Protein AF-A0A819P866-F1 (afdb_monomer_lite)

Foldseek 3Di:
DKDFDQVVVAPWFFDKAKDKDWQDDQVQWPFQGPWAPTINTIIDTDIDGVDPDDPVRVVVCCVVRVIDMDMDTDHDD

Secondary structure (DSSP, 8-state):
-EEE-GGG--SS--EEEEEEE-SSSGGGEESTT-EES--SSEEEE--EESSS--HHHHHHHHHHTT-EEEEEEE---

Sequence (77 aa):
MNIDTTNCSFPSTPYYFTSMAGSSGHWSLDSYTAIYFSTNISFTIYAYPSVAWSNTAMHNYSQTYKWSVNWFGISSY

Organism: NCBI:txid392033

Radius of gyration: 13.81 Å; chains: 1; bounding box: 37×18×32 Å

Structure (mmCIF, N/CA/C/O backbone):
data_AF-A0A819P866-F1
#
_entry.id   AF-A0A819P866-F1
#
loop_
_atom_site.group_PDB
_atom_site.id
_atom_site.type_symbol
_atom_site.label_atom_id
_atom_site.label_alt_id
_atom_site.label_comp_id
_atom_site.label_asym_id
_atom_site.label_entity_id
_atom_site.label_seq_id
_atom_site.pdbx_PDB_ins_code
_atom_site.Cartn_x
_atom_site.Cartn_y
_atom_site.Cartn_z
_atom_site.occupancy
_atom_site.B_iso_or_equiv
_atom_site.auth_seq_id
_atom_site.auth_comp_id
_atom_site.auth_asym_id
_atom_site.auth_atom_id
_atom_site.pdbx_PDB_model_num
ATOM 1 N N . MET A 1 1 ? 3.562 3.259 3.856 1.00 91.44 1 MET A N 1
ATOM 2 C CA . MET A 1 1 ? 2.498 4.274 3.704 1.00 91.44 1 MET A CA 1
ATOM 3 C C . MET A 1 1 ? 1.550 4.118 4.875 1.00 91.44 1 MET A C 1
ATOM 5 O O . MET A 1 1 ? 1.159 2.991 5.149 1.00 91.44 1 MET A O 1
ATOM 9 N N . ASN A 1 2 ? 1.230 5.208 5.569 1.00 96.94 2 ASN A N 1
ATOM 10 C CA . ASN A 1 2 ? 0.249 5.206 6.654 1.00 96.94 2 ASN A CA 1
ATOM 11 C C . ASN A 1 2 ? -1.063 5.788 6.123 1.00 96.94 2 ASN A C 1
ATOM 13 O O . ASN A 1 2 ? -1.042 6.873 5.541 1.00 96.94 2 ASN A O 1
ATOM 17 N N . ILE A 1 3 ? -2.164 5.060 6.278 1.00 97.19 3 ILE A N 1
ATOM 18 C CA . ILE A 1 3 ? -3.491 5.471 5.830 1.00 97.19 3 ILE A CA 1
ATOM 19 C C . ILE A 1 3 ? -4.271 5.909 7.067 1.00 97.19 3 ILE A C 1
ATOM 21 O O . ILE A 1 3 ? -4.440 5.129 8.004 1.00 97.19 3 ILE A O 1
ATOM 25 N N . ASP A 1 4 ? -4.728 7.159 7.056 1.00 97.38 4 ASP A N 1
ATOM 26 C CA . ASP A 1 4 ? -5.603 7.723 8.082 1.00 97.38 4 ASP A CA 1
ATOM 27 C C . ASP A 1 4 ? -7.067 7.446 7.723 1.00 97.38 4 ASP A C 1
ATOM 29 O O . ASP A 1 4 ? -7.521 7.712 6.608 1.00 97.38 4 ASP A O 1
ATOM 33 N N . THR A 1 5 ? -7.794 6.887 8.681 1.00 97.06 5 THR A N 1
ATOM 34 C CA . THR A 1 5 ? -9.204 6.501 8.583 1.00 97.06 5 THR A CA 1
ATOM 35 C C . THR A 1 5 ? -10.041 7.113 9.706 1.00 97.06 5 THR A C 1
ATOM 37 O O . THR A 1 5 ? -11.193 6.730 9.889 1.00 97.06 5 THR A O 1
ATOM 40 N N . THR A 1 6 ? -9.513 8.106 10.431 1.00 97.00 6 THR A N 1
ATOM 41 C CA . THR A 1 6 ? -10.205 8.796 11.535 1.00 97.00 6 THR A CA 1
ATOM 42 C C . THR A 1 6 ? -11.608 9.260 11.130 1.00 97.00 6 THR A C 1
ATOM 44 O O . THR A 1 6 ? -12.574 9.078 11.869 1.00 97.00 6 THR A O 1
ATOM 47 N N . ASN A 1 7 ? -11.755 9.766 9.901 1.00 96.12 7 ASN A N 1
ATOM 48 C CA . ASN A 1 7 ? -13.033 10.248 9.368 1.00 96.12 7 ASN A CA 1
ATOM 49 C C . ASN A 1 7 ? -14.066 9.138 9.092 1.00 96.12 7 ASN A C 1
ATOM 51 O O . ASN A 1 7 ? -15.237 9.445 8.887 1.00 96.12 7 ASN A O 1
ATOM 55 N N . CYS A 1 8 ? -13.670 7.862 9.096 1.00 94.75 8 CYS A N 1
ATOM 56 C CA . CYS A 1 8 ? -14.590 6.732 8.964 1.00 94.75 8 CYS A CA 1
ATOM 57 C C . CYS A 1 8 ? -15.305 6.390 10.278 1.00 94.75 8 CYS A C 1
ATOM 59 O O . CYS A 1 8 ? -16.310 5.687 10.236 1.00 94.75 8 CYS A O 1
ATOM 61 N N . SER A 1 9 ? -14.816 6.892 11.423 1.00 94.69 9 SER A N 1
ATOM 62 C CA . SER A 1 9 ? -15.449 6.715 12.739 1.00 94.69 9 SER A CA 1
ATOM 63 C C . SER A 1 9 ? -15.768 5.249 13.076 1.00 94.69 9 SER A C 1
ATOM 65 O O . SER A 1 9 ? -16.850 4.938 13.574 1.00 94.69 9 SER A O 1
ATOM 6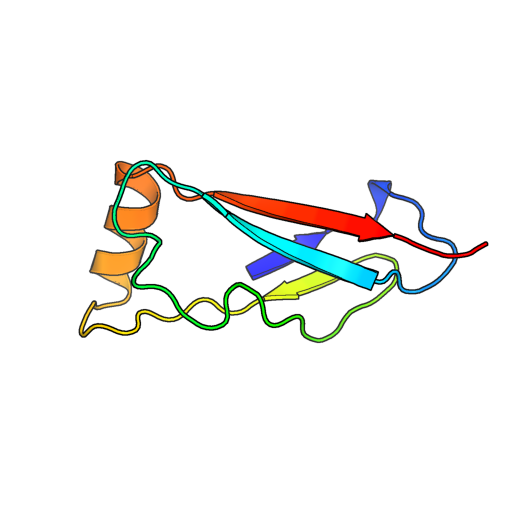7 N N . PHE A 1 10 ? -14.836 4.330 12.790 1.00 95.62 10 PHE A N 1
ATOM 68 C CA . PHE A 1 10 ? -15.034 2.914 13.096 1.00 95.62 10 PHE A CA 1
ATOM 69 C C . PHE A 1 10 ? -15.139 2.688 14.621 1.00 95.62 10 PHE A C 1
ATOM 71 O O . PHE A 1 10 ? -14.295 3.190 15.375 1.00 95.62 10 PHE A O 1
ATOM 78 N N . PRO A 1 11 ? -16.138 1.916 15.094 1.00 93.88 11 PRO A N 1
ATOM 79 C CA . PRO A 1 11 ? -16.336 1.658 16.525 1.00 93.88 11 PRO A CA 1
ATOM 80 C C . PRO A 1 11 ? -15.258 0.734 17.115 1.00 93.88 11 PRO A C 1
ATOM 82 O O . PRO A 1 11 ? -14.975 0.780 18.309 1.00 93.88 11 PRO A O 1
ATOM 85 N N . SER A 1 12 ? -14.640 -0.093 16.274 1.00 94.88 12 SER A N 1
ATOM 86 C CA . SER A 1 12 ? -13.545 -1.009 16.596 1.00 94.88 12 SER A CA 1
ATOM 87 C C . SER A 1 12 ? -12.589 -1.100 15.403 1.00 94.88 12 SER A C 1
ATOM 89 O O . SER A 1 12 ? -12.879 -0.551 14.339 1.00 94.88 12 SER A O 1
ATOM 91 N N . THR A 1 13 ? -11.437 -1.761 15.553 1.00 96.38 13 THR A N 1
ATOM 92 C CA . THR A 1 13 ? -10.511 -1.976 14.428 1.00 96.38 13 THR A CA 1
ATOM 93 C C . THR A 1 13 ? -11.216 -2.774 13.322 1.00 96.38 13 THR A C 1
ATOM 95 O O . THR A 1 13 ? -11.550 -3.938 13.552 1.00 96.38 13 THR A O 1
ATOM 98 N N . PRO A 1 14 ? -11.457 -2.192 12.133 1.00 96.50 14 PRO A N 1
ATOM 99 C CA . PRO A 1 14 ? -12.133 -2.890 11.048 1.00 96.50 14 PRO A CA 1
ATOM 100 C C . PRO A 1 14 ? -11.190 -3.882 10.359 1.00 96.50 14 PRO A C 1
ATOM 102 O O . PRO A 1 14 ? -9.962 -3.802 10.459 1.00 96.50 14 PRO A O 1
ATOM 105 N N . TYR A 1 15 ? -11.776 -4.767 9.560 1.00 96.44 15 TYR A N 1
ATOM 106 C CA . TYR A 1 15 ? -11.036 -5.495 8.540 1.00 96.44 15 TYR A CA 1
ATOM 107 C C . TYR A 1 15 ? -10.769 -4.561 7.366 1.00 96.44 15 TYR A C 1
ATOM 109 O O . TYR A 1 15 ? -11.696 -4.161 6.658 1.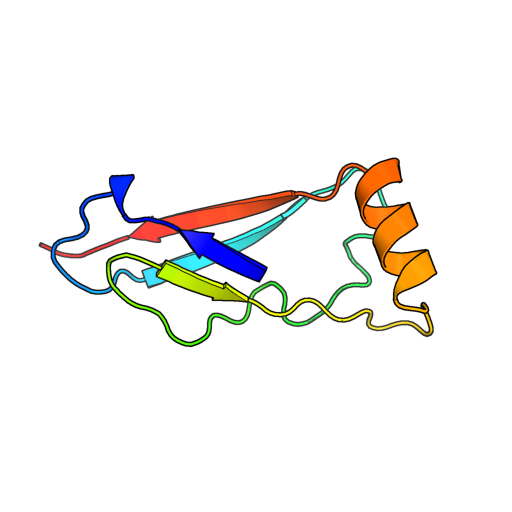00 96.44 15 TYR A O 1
ATOM 117 N N . TYR A 1 16 ? -9.504 -4.199 7.179 1.00 97.56 16 TYR A N 1
ATOM 118 C CA . TYR A 1 16 ? -9.072 -3.431 6.021 1.00 97.56 16 TYR A CA 1
ATOM 119 C C . TYR A 1 16 ? -8.761 -4.354 4.846 1.00 97.56 16 TYR A C 1
ATOM 121 O O . TYR A 1 16 ? -8.288 -5.476 5.014 1.00 97.56 16 TYR A O 1
ATOM 129 N N . PHE A 1 17 ? -8.991 -3.842 3.647 1.00 97.25 17 PHE A N 1
ATOM 130 C CA . PHE A 1 17 ? -8.605 -4.465 2.391 1.00 97.25 17 PHE A CA 1
ATOM 131 C C . PHE A 1 17 ? -7.961 -3.398 1.526 1.00 97.25 17 PHE A C 1
ATOM 133 O O . PHE A 1 17 ? -8.458 -2.271 1.457 1.00 97.25 17 PHE A O 1
ATOM 140 N N . THR A 1 18 ? -6.866 -3.744 0.861 1.00 97.69 18 THR A N 1
ATOM 141 C CA . THR A 1 18 ? -6.132 -2.810 0.011 1.00 97.69 18 THR A CA 1
ATOM 142 C C . THR A 1 18 ? -5.894 -3.393 -1.371 1.00 97.69 18 THR A C 1
ATOM 144 O O . THR A 1 18 ? -5.860 -4.604 -1.582 1.00 97.69 18 THR A O 1
ATOM 147 N N . SER A 1 19 ? -5.732 -2.500 -2.337 1.00 96.38 19 SER A N 1
ATOM 148 C CA . SER A 1 19 ? -5.279 -2.813 -3.685 1.00 96.38 19 SER A CA 1
ATOM 149 C C . SER A 1 19 ? -4.418 -1.669 -4.208 1.00 96.38 19 SER A C 1
ATOM 151 O O . SER A 1 19 ? -4.470 -0.543 -3.708 1.00 96.38 19 SER A O 1
ATOM 153 N N . MET A 1 20 ? -3.611 -1.965 -5.219 1.00 96.12 20 MET A N 1
ATOM 154 C CA . MET A 1 20 ? -2.764 -0.991 -5.889 1.00 96.12 20 MET A CA 1
ATOM 155 C C . MET A 1 20 ? -3.277 -0.814 -7.313 1.00 96.12 20 MET A C 1
ATOM 157 O O . MET A 1 20 ? -3.357 -1.781 -8.066 1.00 96.12 20 MET A O 1
ATOM 161 N N . ALA A 1 21 ? -3.631 0.415 -7.675 1.00 96.25 21 ALA A N 1
ATOM 162 C CA . ALA A 1 21 ? -4.001 0.777 -9.036 1.00 96.25 21 ALA A CA 1
ATOM 163 C C . ALA A 1 21 ? -2.934 1.678 -9.657 1.00 96.25 21 ALA A C 1
ATOM 165 O O . ALA A 1 21 ? -2.144 2.306 -8.954 1.00 96.25 21 ALA A O 1
ATOM 166 N N . GLY A 1 22 ? -2.921 1.741 -10.983 1.00 96.88 22 GLY A N 1
ATOM 167 C CA . GLY A 1 22 ? -2.026 2.581 -11.768 1.00 96.88 22 GLY A CA 1
ATOM 168 C C . GLY A 1 22 ? -2.110 2.218 -13.246 1.00 96.88 22 GLY A C 1
ATOM 169 O O . GLY A 1 22 ? -2.613 1.153 -13.598 1.00 96.88 22 GLY A O 1
ATOM 170 N N . SER A 1 23 ? -1.601 3.072 -14.130 1.00 98.00 23 SER A N 1
ATOM 171 C CA . SER A 1 23 ? -1.633 2.805 -15.576 1.00 98.00 23 SER A CA 1
ATOM 172 C C . SER A 1 23 ? -0.600 1.769 -16.037 1.00 98.00 23 SER A C 1
ATOM 174 O O . SER A 1 23 ? -0.781 1.163 -17.088 1.00 98.00 23 SER A O 1
ATOM 176 N N . SER A 1 24 ? 0.480 1.553 -15.277 1.00 96.75 24 SER A N 1
ATOM 177 C CA . SER A 1 24 ? 1.530 0.562 -15.566 1.00 96.75 24 SER A CA 1
ATOM 178 C C . SER A 1 24 ? 2.394 0.287 -14.327 1.00 96.75 24 SER A C 1
ATOM 180 O O . SER A 1 24 ? 2.293 1.025 -13.354 1.00 96.75 24 SER A O 1
ATOM 182 N N . GLY A 1 25 ? 3.224 -0.760 -14.332 1.00 94.81 25 GLY A N 1
ATOM 183 C CA . GLY A 1 25 ? 4.317 -1.027 -13.381 1.00 94.81 25 GLY A CA 1
ATOM 184 C C . GLY A 1 25 ? 3.930 -1.423 -11.950 1.00 94.81 25 GLY A C 1
ATOM 185 O O . GL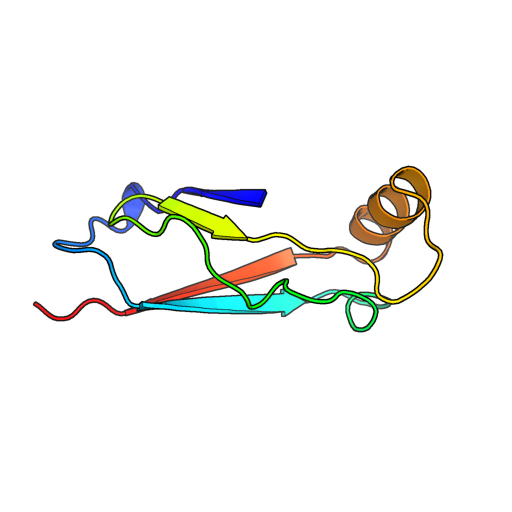Y A 1 25 ? 4.750 -1.996 -11.240 1.00 94.81 25 GLY A O 1
ATOM 186 N N . HIS A 1 26 ? 2.694 -1.164 -11.526 1.00 94.62 26 HIS A N 1
ATOM 187 C CA . HIS A 1 26 ? 2.220 -1.436 -10.166 1.00 94.62 26 HIS A CA 1
ATOM 188 C C . HIS A 1 26 ? 2.176 -2.935 -9.821 1.00 94.62 26 HIS A C 1
ATOM 190 O O . HIS A 1 26 ? 2.288 -3.290 -8.654 1.00 94.62 26 HIS A O 1
ATOM 196 N N . TRP A 1 27 ? 2.062 -3.817 -10.822 1.00 94.44 27 TRP A N 1
ATOM 197 C CA . TRP A 1 27 ? 2.123 -5.275 -10.640 1.00 94.44 27 TRP A CA 1
ATOM 198 C C . TRP A 1 27 ? 3.496 -5.775 -10.176 1.00 94.44 27 TRP A C 1
ATOM 200 O O . TRP A 1 27 ? 3.597 -6.890 -9.682 1.00 94.44 27 TRP A O 1
ATOM 210 N N . SER A 1 28 ? 4.552 -4.972 -10.342 1.00 95.81 28 SER A N 1
ATOM 211 C CA . SER A 1 28 ? 5.899 -5.292 -9.862 1.00 95.81 28 SER A CA 1
ATOM 212 C C . SER A 1 28 ? 6.116 -4.867 -8.408 1.00 95.81 28 SER A C 1
ATOM 214 O O . SER A 1 28 ? 7.258 -4.783 -7.963 1.00 95.81 28 SER A O 1
ATOM 216 N N . LEU A 1 29 ? 5.053 -4.516 -7.684 1.00 95.00 29 LEU A N 1
ATOM 217 C CA . LEU A 1 29 ? 5.100 -4.282 -6.249 1.00 95.00 29 LEU A CA 1
ATOM 218 C C . LEU A 1 29 ? 4.614 -5.526 -5.520 1.00 95.00 29 LEU A C 1
ATOM 220 O O . LEU A 1 29 ? 3.698 -6.196 -5.976 1.00 95.00 29 LEU A O 1
ATOM 224 N N . ASP A 1 30 ? 5.166 -5.761 -4.344 1.00 94.12 30 ASP A N 1
ATOM 225 C CA . ASP A 1 30 ? 4.737 -6.801 -3.422 1.00 94.12 30 ASP A CA 1
ATOM 226 C C . ASP A 1 30 ? 4.339 -6.175 -2.079 1.00 94.12 30 ASP A C 1
ATOM 228 O O . ASP A 1 30 ? 4.635 -5.010 -1.789 1.00 94.12 30 ASP A O 1
ATOM 232 N N . SER A 1 31 ? 3.660 -6.970 -1.248 1.00 92.50 31 SER A N 1
ATOM 233 C CA . SER A 1 31 ? 3.215 -6.633 0.117 1.00 92.50 31 SER A CA 1
ATOM 234 C C . SER A 1 31 ? 2.310 -5.409 0.270 1.00 92.50 31 SER A C 1
ATOM 236 O O . SER A 1 31 ? 1.872 -5.115 1.380 1.00 92.50 31 SER A O 1
ATOM 238 N N . TYR A 1 32 ? 1.911 -4.752 -0.822 1.00 93.56 32 TYR A N 1
ATOM 239 C CA . TYR A 1 32 ? 0.941 -3.651 -0.793 1.00 93.56 32 TYR A CA 1
ATOM 240 C C . TYR A 1 32 ? -0.459 -4.077 -0.298 1.00 93.56 32 TYR A C 1
ATOM 242 O O . TYR A 1 32 ? -1.286 -3.220 0.022 1.00 93.56 32 TYR A O 1
ATOM 250 N N . THR A 1 33 ? -0.720 -5.388 -0.221 1.00 94.81 33 THR A N 1
ATOM 251 C CA . THR A 1 33 ? -1.917 -6.008 0.370 1.00 94.81 33 THR A CA 1
ATOM 252 C C . THR A 1 33 ? -1.744 -6.437 1.829 1.00 94.81 33 THR A C 1
ATOM 254 O O . THR A 1 33 ? -2.721 -6.800 2.481 1.00 94.81 33 THR A O 1
ATOM 257 N N . ALA A 1 34 ? -0.521 -6.401 2.364 1.00 95.56 34 ALA A N 1
ATOM 258 C CA . ALA A 1 34 ? -0.242 -6.749 3.749 1.00 95.56 34 ALA A CA 1
ATOM 259 C C . ALA A 1 34 ? -0.498 -5.538 4.659 1.00 95.56 34 ALA A C 1
ATOM 261 O O . ALA A 1 34 ? 0.102 -4.472 4.495 1.00 95.56 34 ALA A O 1
ATOM 262 N N . ILE A 1 35 ? -1.403 -5.717 5.622 1.00 97.25 35 ILE A N 1
ATOM 263 C CA . ILE A 1 35 ? -1.844 -4.677 6.554 1.00 97.25 35 ILE A CA 1
ATOM 264 C C . ILE A 1 35 ? -1.135 -4.851 7.894 1.00 97.25 35 ILE A C 1
ATOM 266 O O . ILE A 1 35 ? -1.157 -5.926 8.490 1.00 97.25 35 ILE A O 1
ATOM 270 N N . TYR A 1 36 ? -0.542 -3.765 8.381 1.00 96.75 36 TYR A N 1
ATOM 271 C CA . TYR A 1 36 ? 0.220 -3.708 9.624 1.00 96.75 36 TYR A CA 1
ATOM 272 C C . TYR A 1 36 ? -0.346 -2.647 10.565 1.00 96.75 36 TYR A C 1
ATOM 274 O O . TYR A 1 36 ? -0.861 -1.619 10.118 1.00 96.75 36 TYR A O 1
ATOM 282 N N . PHE A 1 37 ? -0.186 -2.883 11.872 1.00 97.12 37 PHE A N 1
ATOM 283 C CA . PHE A 1 37 ? -0.522 -1.933 12.941 1.00 97.12 37 PHE A CA 1
ATOM 284 C C . PHE A 1 37 ? -1.935 -1.339 12.807 1.00 97.12 37 PHE A C 1
ATOM 286 O O . PHE A 1 37 ? -2.129 -0.139 12.987 1.00 97.12 37 PHE A O 1
ATOM 293 N N . SER A 1 38 ? -2.917 -2.166 12.434 1.00 97.00 38 SER A N 1
ATOM 294 C CA . SER A 1 38 ? -4.284 -1.702 12.221 1.00 97.00 38 SER A CA 1
ATOM 295 C C . SER A 1 38 ? -4.945 -1.270 13.529 1.00 97.00 38 SER A C 1
ATOM 297 O O . SER A 1 38 ? -4.895 -1.953 14.552 1.00 97.00 38 SER A O 1
ATOM 299 N N . THR A 1 39 ? -5.608 -0.126 13.466 1.00 97.31 39 THR A N 1
ATOM 300 C CA . THR A 1 39 ? -6.451 0.442 14.517 1.00 97.31 39 THR A CA 1
ATOM 301 C C . THR A 1 39 ? -7.776 0.891 13.900 1.00 97.31 39 THR A C 1
ATOM 303 O O . THR A 1 39 ? -7.977 0.795 12.687 1.00 97.31 39 THR A O 1
ATOM 306 N N . ASN A 1 40 ? -8.694 1.411 14.708 1.00 96.50 40 ASN A N 1
ATOM 307 C CA . ASN A 1 40 ? -9.941 1.999 14.219 1.00 96.50 40 ASN A CA 1
ATOM 308 C C . ASN A 1 40 ? -9.765 3.380 13.552 1.00 96.50 40 ASN A C 1
ATOM 310 O O . ASN A 1 40 ? -10.729 3.903 13.001 1.00 96.50 40 ASN A O 1
ATOM 314 N N . ILE A 1 41 ? -8.562 3.965 13.609 1.00 97.50 41 ILE A N 1
ATOM 315 C CA . ILE A 1 41 ? -8.252 5.277 13.019 1.00 97.50 41 ILE A CA 1
ATOM 316 C C . ILE A 1 41 ? -7.142 5.222 11.971 1.00 97.50 41 ILE A C 1
ATOM 318 O O . ILE A 1 41 ? -6.959 6.181 11.229 1.00 97.50 41 ILE A O 1
ATOM 322 N N . SER A 1 42 ? -6.401 4.122 11.850 1.00 97.94 42 SER A N 1
ATOM 323 C CA . SER A 1 42 ? -5.310 4.022 10.880 1.00 97.94 42 SER A CA 1
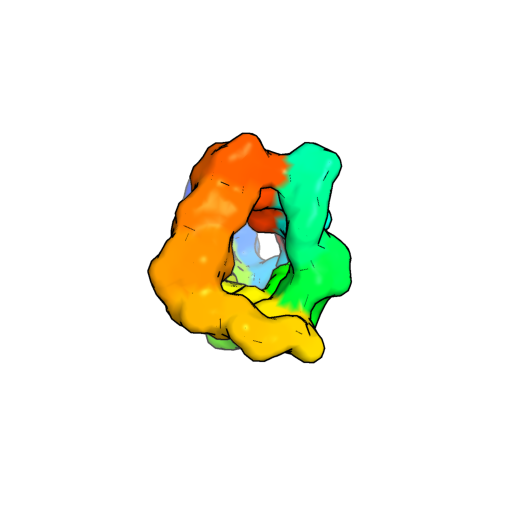ATOM 324 C C . SER A 1 42 ? -4.877 2.591 10.596 1.00 97.94 42 SER A C 1
ATOM 326 O O . SER A 1 42 ? -5.163 1.662 11.353 1.00 97.94 42 SER A O 1
ATOM 328 N N . PHE A 1 43 ? -4.131 2.425 9.509 1.00 98.06 43 PHE A N 1
ATOM 329 C CA . PHE A 1 43 ? -3.336 1.231 9.250 1.00 98.06 43 PHE A CA 1
ATOM 330 C C . PHE A 1 43 ? -2.122 1.574 8.384 1.00 98.06 43 PHE A C 1
ATOM 332 O O . PHE A 1 43 ? -2.092 2.584 7.678 1.00 98.06 43 PHE A O 1
ATOM 339 N N . THR A 1 44 ? -1.109 0.713 8.413 1.00 98.00 44 THR A N 1
ATOM 340 C CA . THR A 1 44 ? 0.101 0.864 7.600 1.00 98.00 44 THR A CA 1
ATOM 341 C C . THR A 1 44 ? 0.204 -0.253 6.574 1.00 98.00 44 THR A C 1
ATOM 343 O O . THR A 1 44 ? -0.071 -1.412 6.869 1.00 98.00 44 THR A O 1
ATOM 346 N N . ILE A 1 45 ? 0.664 0.095 5.375 1.00 96.88 45 ILE A N 1
ATOM 347 C CA . ILE A 1 45 ? 1.097 -0.866 4.357 1.00 96.88 45 ILE A CA 1
ATOM 348 C C . ILE A 1 45 ? 2.524 -0.559 3.912 1.00 96.88 45 ILE A C 1
ATOM 350 O O . ILE A 1 45 ? 2.958 0.602 3.904 1.00 96.88 45 ILE A O 1
ATOM 354 N N . TYR A 1 46 ? 3.235 -1.586 3.467 1.00 94.38 46 TYR A N 1
ATOM 355 C CA . TYR A 1 46 ? 4.544 -1.449 2.839 1.00 94.38 46 TYR A CA 1
ATOM 356 C C . TYR A 1 46 ? 4.456 -1.963 1.411 1.00 94.38 46 TYR A C 1
ATOM 358 O O . TYR A 1 46 ? 3.968 -3.057 1.176 1.00 94.38 46 TYR A O 1
ATOM 366 N N . ALA A 1 47 ? 4.932 -1.166 0.462 1.00 93.25 47 ALA A N 1
ATOM 367 C CA . ALA A 1 47 ? 5.110 -1.608 -0.909 1.00 93.25 47 ALA A CA 1
ATOM 368 C C . ALA A 1 47 ? 6.608 -1.667 -1.179 1.00 93.25 47 ALA A C 1
ATOM 370 O O . ALA A 1 47 ? 7.310 -0.682 -0.933 1.00 93.25 47 ALA A O 1
ATOM 371 N N . TYR A 1 48 ? 7.083 -2.802 -1.674 1.00 92.00 48 TYR A N 1
ATOM 372 C CA . TYR A 1 48 ? 8.450 -2.948 -2.159 1.00 92.00 48 TYR A CA 1
ATOM 373 C C . TYR A 1 48 ? 8.430 -3.478 -3.588 1.00 92.00 48 TY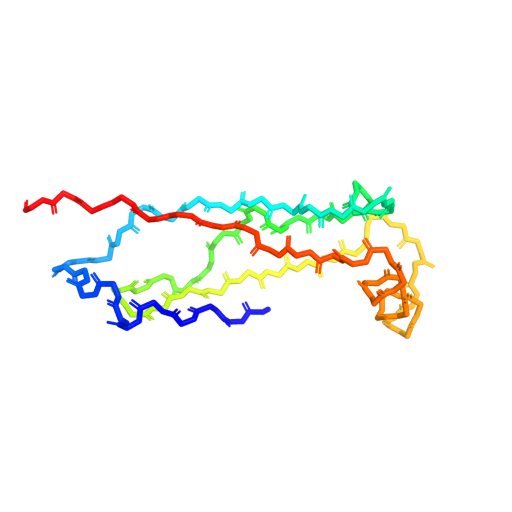R A C 1
ATOM 375 O O . TYR A 1 48 ? 7.520 -4.227 -3.945 1.00 92.00 48 TYR A O 1
ATOM 383 N N . PRO A 1 49 ? 9.393 -3.079 -4.429 1.00 94.19 49 PRO A N 1
ATOM 384 C CA . PRO A 1 49 ? 9.477 -3.615 -5.770 1.00 94.19 49 PRO A CA 1
ATOM 385 C C . PRO A 1 49 ? 9.967 -5.069 -5.720 1.00 94.19 49 PRO A C 1
ATOM 387 O O . PRO A 1 49 ? 10.955 -5.374 -5.056 1.00 94.19 49 PRO A O 1
ATOM 390 N N . SER A 1 50 ? 9.310 -5.956 -6.465 1.00 93.81 50 SER A N 1
ATOM 391 C CA . SER A 1 50 ? 9.752 -7.338 -6.716 1.00 93.81 50 SER A CA 1
ATOM 392 C C . SER A 1 50 ? 10.881 -7.420 -7.756 1.00 93.81 50 SER A C 1
ATOM 394 O O . SER A 1 50 ? 11.390 -8.490 -8.084 1.00 93.81 50 SER A O 1
ATOM 396 N N . VAL A 1 51 ? 11.293 -6.263 -8.274 1.00 92.81 51 VAL A N 1
ATOM 397 C CA . VAL A 1 51 ? 12.345 -6.060 -9.271 1.00 92.81 51 VAL A CA 1
ATOM 398 C C . VAL A 1 51 ? 13.404 -5.097 -8.728 1.00 92.81 51 VAL A C 1
ATOM 400 O O . VAL A 1 51 ? 13.160 -4.364 -7.772 1.00 92.81 51 VAL A O 1
ATOM 403 N N . ALA A 1 52 ? 14.581 -5.052 -9.357 1.00 92.62 52 ALA A N 1
ATOM 404 C CA . ALA A 1 52 ? 15.710 -4.217 -8.933 1.00 92.62 52 ALA A CA 1
ATOM 405 C C . ALA A 1 52 ? 15.521 -2.712 -9.247 1.00 92.62 52 ALA A C 1
ATOM 407 O O . ALA A 1 52 ? 16.344 -2.090 -9.921 1.00 92.62 52 ALA A O 1
ATOM 408 N N . TRP A 1 53 ? 14.423 -2.112 -8.786 1.00 94.31 53 TRP A N 1
ATOM 409 C CA . TRP A 1 53 ? 14.208 -0.668 -8.838 1.00 94.31 53 TRP A CA 1
ATOM 410 C C . TRP A 1 53 ? 14.804 0.007 -7.608 1.00 94.31 53 TRP A C 1
ATOM 412 O O . TRP A 1 53 ? 14.590 -0.420 -6.477 1.00 94.31 53 TRP A O 1
ATOM 422 N N . SER A 1 54 ? 15.526 1.105 -7.827 1.00 94.88 54 SER A N 1
ATOM 423 C CA . SER A 1 54 ? 15.907 1.996 -6.734 1.00 94.88 54 SER A CA 1
ATOM 424 C C . SER A 1 54 ? 14.677 2.724 -6.182 1.00 94.88 54 SER A C 1
ATOM 426 O O . SER A 1 54 ? 13.677 2.898 -6.883 1.00 94.88 54 SER A O 1
ATOM 428 N N . ASN A 1 55 ? 14.777 3.236 -4.952 1.00 91.75 55 ASN A N 1
ATOM 429 C CA . ASN A 1 55 ? 13.720 4.062 -4.355 1.00 91.75 55 ASN A CA 1
ATOM 430 C C . ASN A 1 55 ? 13.355 5.262 -5.248 1.00 91.75 55 ASN A C 1
ATOM 432 O O . ASN A 1 55 ? 12.180 5.586 -5.399 1.00 91.75 55 ASN A O 1
ATOM 436 N N . THR A 1 56 ? 14.348 5.884 -5.897 1.00 96.06 56 THR A N 1
ATOM 437 C CA . THR A 1 56 ? 14.133 6.996 -6.835 1.00 96.06 56 THR A CA 1
ATOM 438 C C . THR A 1 56 ? 13.357 6.556 -8.076 1.00 96.06 56 THR A C 1
ATOM 440 O O . THR A 1 56 ? 12.421 7.238 -8.484 1.00 96.06 56 THR A O 1
ATOM 443 N N . ALA A 1 57 ? 13.704 5.408 -8.669 1.00 95.31 57 ALA A N 1
ATOM 444 C CA . ALA A 1 57 ? 12.986 4.885 -9.831 1.00 95.31 57 ALA A CA 1
ATOM 445 C C . ALA A 1 57 ? 11.532 4.545 -9.478 1.00 95.31 57 ALA A C 1
ATOM 447 O O . ALA A 1 57 ? 10.614 4.948 -10.189 1.00 95.31 57 ALA A O 1
ATOM 448 N N . MET A 1 58 ? 11.321 3.882 -8.338 1.00 93.81 58 MET A N 1
ATOM 449 C CA . MET A 1 58 ? 9.987 3.555 -7.835 1.00 93.81 58 MET A CA 1
ATOM 450 C C . MET A 1 58 ? 9.146 4.817 -7.605 1.00 93.81 58 MET A C 1
ATOM 452 O O . MET A 1 58 ? 7.984 4.862 -8.005 1.00 93.81 58 MET A O 1
ATOM 456 N N . HIS A 1 59 ? 9.734 5.858 -7.013 1.00 94.31 59 HIS A N 1
ATOM 457 C CA . HIS A 1 59 ? 9.058 7.136 -6.804 1.00 94.31 59 HIS A CA 1
ATOM 458 C C . HIS A 1 59 ? 8.685 7.830 -8.125 1.00 94.31 59 HIS A C 1
ATOM 460 O O . HIS A 1 59 ? 7.576 8.334 -8.271 1.00 94.31 59 HIS A O 1
ATOM 466 N N . ASN A 1 60 ? 9.571 7.815 -9.123 1.00 97.06 60 ASN A N 1
ATOM 467 C CA . ASN A 1 60 ? 9.275 8.401 -10.433 1.00 97.06 60 ASN A CA 1
ATOM 468 C C . ASN A 1 60 ? 8.161 7.637 -11.166 1.00 97.06 60 ASN A C 1
ATOM 470 O O . ASN A 1 60 ? 7.286 8.247 -11.787 1.00 97.06 60 ASN A O 1
ATOM 474 N N . TYR A 1 61 ? 8.164 6.304 -11.081 1.00 96.44 61 TYR A N 1
ATOM 475 C CA . TYR A 1 61 ? 7.120 5.464 -11.668 1.00 96.44 61 TYR A CA 1
ATOM 476 C C . TYR A 1 61 ? 5.774 5.647 -10.978 1.00 96.44 61 TYR A C 1
ATOM 478 O O . TYR A 1 61 ? 4.763 5.715 -11.677 1.00 96.44 61 TYR A O 1
ATOM 486 N N . SER A 1 62 ? 5.745 5.810 -9.652 1.00 95.56 62 SER A N 1
ATOM 487 C CA . SER A 1 62 ? 4.489 6.047 -8.939 1.00 95.56 62 SER A CA 1
ATOM 488 C C . SER A 1 62 ? 3.805 7.338 -9.386 1.00 95.56 62 SER A C 1
ATOM 490 O O . SER A 1 62 ? 2.589 7.353 -9.567 1.00 95.56 62 SER A O 1
ATOM 492 N N . GLN A 1 63 ? 4.571 8.393 -9.665 1.00 97.25 63 GLN A N 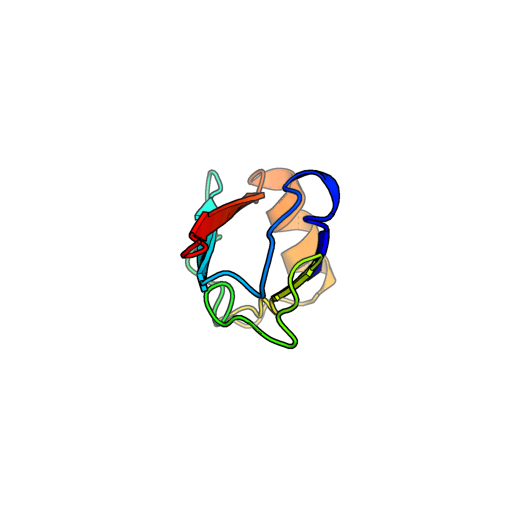1
ATOM 493 C CA . GLN A 1 63 ? 4.030 9.639 -10.210 1.00 97.25 63 GLN A CA 1
ATOM 494 C C . GLN A 1 63 ? 3.621 9.497 -11.683 1.00 97.25 63 GLN A C 1
ATOM 496 O O . GLN A 1 63 ? 2.504 9.852 -12.058 1.00 97.25 63 GLN A O 1
ATOM 501 N N . THR A 1 64 ? 4.505 8.939 -12.517 1.00 98.06 64 THR A N 1
ATOM 502 C CA . THR A 1 64 ? 4.301 8.826 -13.975 1.00 98.06 64 THR A CA 1
ATOM 503 C C . THR A 1 64 ? 3.100 7.947 -14.310 1.00 98.06 64 THR A C 1
ATOM 505 O O . THR A 1 64 ? 2.263 8.303 -15.140 1.00 98.06 64 THR A O 1
ATOM 508 N N . TYR A 1 65 ? 2.990 6.803 -13.635 1.00 97.88 65 TYR A N 1
ATOM 509 C CA . TYR A 1 65 ? 1.921 5.831 -13.845 1.00 97.88 65 TYR A CA 1
ATOM 510 C C . TYR A 1 65 ? 0.749 6.005 -12.878 1.00 97.88 65 TYR A C 1
ATOM 512 O O . TYR A 1 65 ? -0.143 5.155 -12.841 1.00 97.88 65 TYR A O 1
ATOM 520 N N . LYS A 1 66 ? 0.732 7.112 -12.123 1.00 97.75 66 LYS A N 1
ATOM 521 C CA . LYS A 1 66 ? -0.367 7.519 -11.240 1.00 97.75 66 LYS A CA 1
ATOM 522 C C . LYS A 1 66 ? -0.785 6.405 -10.282 1.00 97.75 66 LYS A C 1
ATOM 524 O O . LYS A 1 66 ? -1.955 6.031 -10.228 1.00 97.75 66 LYS A O 1
ATOM 529 N N . TRP A 1 67 ? 0.185 5.833 -9.574 1.00 96.12 67 TRP A N 1
ATOM 530 C CA . TRP A 1 67 ? -0.093 4.766 -8.622 1.00 96.12 67 TRP A CA 1
ATOM 531 C C . TRP A 1 67 ? -0.929 5.285 -7.456 1.00 96.12 67 TRP A C 1
ATOM 533 O O . TRP A 1 67 ? -0.595 6.304 -6.851 1.00 96.12 67 TRP A O 1
ATOM 543 N N . SER A 1 68 ? -1.995 4.563 -7.119 1.00 95.44 68 SER A N 1
ATOM 544 C CA . SER A 1 68 ? -2.888 4.896 -6.010 1.00 95.44 68 SER A CA 1
ATOM 545 C C . SER A 1 68 ? -3.236 3.662 -5.191 1.00 95.44 68 SER A C 1
ATOM 547 O O . SER A 1 68 ? -3.616 2.616 -5.723 1.00 95.44 68 SER A O 1
ATOM 549 N N . VAL A 1 69 ? -3.088 3.780 -3.874 1.00 95.50 69 VAL A N 1
ATOM 550 C CA . VAL A 1 69 ? -3.540 2.748 -2.941 1.00 95.50 69 VAL A CA 1
ATOM 551 C C . VAL A 1 69 ? -5.031 2.950 -2.747 1.00 95.50 69 VAL A C 1
ATOM 553 O O . VAL A 1 69 ? -5.452 3.952 -2.171 1.00 95.50 69 VAL A O 1
ATOM 556 N N . ASN A 1 70 ? -5.817 1.993 -3.218 1.00 96.62 70 ASN A N 1
ATOM 557 C CA . ASN A 1 70 ? -7.246 1.957 -2.955 1.00 96.62 70 ASN A CA 1
ATOM 558 C C . ASN A 1 70 ? -7.489 1.049 -1.756 1.00 96.62 70 ASN A C 1
ATOM 560 O O . ASN A 1 70 ? -6.813 0.030 -1.594 1.00 96.62 70 ASN A O 1
ATOM 564 N N . TRP A 1 71 ? -8.464 1.397 -0.929 1.00 97.12 71 TRP A N 1
ATOM 565 C CA . TRP A 1 71 ? -8.765 0.629 0.266 1.00 97.12 71 TRP A CA 1
ATOM 566 C C . TRP A 1 71 ? -10.228 0.769 0.661 1.00 97.12 71 TRP A C 1
ATOM 568 O O . TRP A 1 71 ? -10.897 1.736 0.297 1.00 97.12 71 TRP A O 1
ATOM 578 N N . PHE A 1 72 ? -10.711 -0.206 1.420 1.00 96.44 72 PHE A N 1
ATOM 579 C CA . PHE A 1 72 ? -11.967 -0.113 2.152 1.00 96.44 72 PHE A CA 1
ATOM 580 C C . PHE A 1 72 ? -11.828 -0.830 3.496 1.00 96.44 72 PHE A C 1
ATOM 582 O O . PHE A 1 72 ? -10.950 -1.677 3.675 1.00 96.44 72 PHE A O 1
ATOM 589 N N . GLY A 1 73 ? -12.674 -0.457 4.453 1.00 96.25 73 GLY A N 1
ATOM 590 C CA . GLY A 1 73 ? -12.741 -1.075 5.773 1.00 96.25 73 GLY A CA 1
ATOM 591 C C . GLY A 1 73 ? -14.150 -1.579 6.053 1.00 96.25 73 GLY A C 1
ATOM 592 O O . GLY A 1 73 ? -15.122 -0.893 5.741 1.00 96.25 73 GLY A O 1
ATOM 593 N N . ILE A 1 74 ? -14.260 -2.768 6.642 1.00 95.19 74 ILE A N 1
ATOM 594 C CA . ILE A 1 74 ? -15.527 -3.338 7.108 1.00 95.19 74 ILE A CA 1
ATOM 595 C C . ILE A 1 74 ? -15.411 -3.577 8.612 1.00 95.19 74 ILE A C 1
ATOM 597 O O . ILE A 1 74 ? -14.565 -4.351 9.059 1.00 95.19 74 ILE A O 1
ATOM 601 N N . SER A 1 75 ? -16.261 -2.911 9.391 1.00 89.56 75 SER A N 1
ATOM 602 C CA . SER A 1 75 ? -16.372 -3.103 10.840 1.00 89.56 75 SER A CA 1
ATOM 603 C C . SER A 1 75 ? -17.712 -3.759 11.157 1.00 89.56 75 SER A C 1
ATOM 605 O O . SER A 1 75 ? -18.731 -3.389 10.573 1.00 89.56 75 SER A O 1
ATOM 607 N N . SER A 1 76 ? -17.713 -4.740 12.056 1.00 79.38 76 SER A N 1
ATOM 608 C CA . SER A 1 76 ? -18.941 -5.225 12.685 1.00 79.38 76 SER A CA 1
ATOM 609 C C . SER A 1 76 ? -19.316 -4.302 13.844 1.00 79.38 76 SER A C 1
ATOM 611 O O . SER A 1 76 ? -18.430 -3.853 14.574 1.00 79.38 76 SER A O 1
ATOM 613 N N . TYR A 1 77 ? -20.616 -4.036 13.980 1.00 63.59 77 TYR A N 1
ATOM 614 C CA . TYR A 1 77 ? -21.200 -3.275 15.088 1.00 63.59 77 TYR A CA 1
ATOM 615 C C . TYR A 1 77 ? -20.909 -3.903 16.452 1.00 63.59 77 TYR A C 1
ATOM 617 O O . TYR A 1 77 ? -20.883 -5.154 16.528 1.00 63.59 77 TYR A O 1
#

pLDDT: mean 95.06, std 4.42, range [63.59, 98.06]